Protein AF-A0A661M1I7-F1 (afdb_monomer)

Nearest PDB structures (foldseek):
  8efz-assembly2_B  TM=3.263E-01  e=4.481E+00  Clostridium carboxidivorans P7
  5oxf-assembly1_C  TM=2.525E-01  e=8.408E+00  Campylobacter jejuni

Radius of gyration: 16.01 Å; Cα contacts (8 Å, |Δi|>4): 137; chains: 1; bounding box: 43×36×32 Å

Solvent-accessible surface area (backbone atoms only — not comparable to full-atom values): 6896 Å² total; per-residue (Å²): 133,89,74,62,56,72,52,72,71,54,49,52,44,48,52,52,16,44,53,53,21,51,52,56,50,34,63,71,72,63,52,49,75,76,55,53,73,65,61,52,65,47,82,34,48,48,84,72,52,52,84,91,61,66,59,94,88,42,53,62,43,85,42,83,44,76,58,83,74,93,56,103,69,76,100,79,66,86,48,74,34,39,31,46,30,35,24,38,56,47,48,54,49,49,43,69,74,34,80,87,53,52,67,50,65,50,47,24,52,52,45,49,74,77,108

Secondary structure (DSSP, 8-state):
-PPPPP-HHHHHHHHHHHHHHHHHHHHHHT--HHHHTT--EEEE-GGG--GGG--SS-SEEEEEEEE---SSS-TT--EEEEEEEE-HHHHHHHHHH-TT--HHHHHHHHHHHH-

Structure (mmCIF, N/CA/C/O backbone):
data_AF-A0A661M1I7-F1
#
_entry.id   AF-A0A661M1I7-F1
#
loop_
_atom_site.group_PDB
_atom_site.id
_atom_site.type_symbol
_atom_site.label_atom_id
_atom_site.label_alt_id
_atom_site.label_comp_id
_atom_site.label_asym_id
_atom_site.label_entity_id
_atom_site.label_seq_id
_atom_site.pdbx_PDB_ins_code
_atom_site.Cartn_x
_atom_site.Cartn_y
_atom_site.Cartn_z
_atom_site.occupancy
_atom_site.B_iso_or_equiv
_atom_site.auth_seq_id
_atom_site.auth_comp_id
_atom_site.auth_asym_id
_atom_site.auth_atom_id
_atom_site.pdbx_PDB_model_num
ATOM 1 N N . MET A 1 1 ? -13.102 16.242 12.872 1.00 51.41 1 MET A N 1
ATOM 2 C CA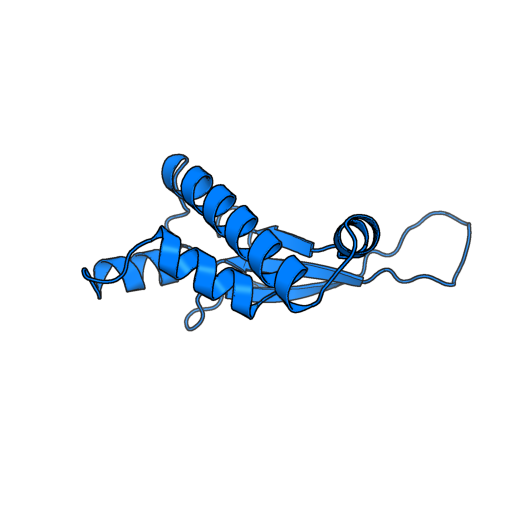 . MET A 1 1 ? -13.290 14.782 13.016 1.00 51.41 1 MET A CA 1
ATOM 3 C C . MET A 1 1 ? -11.909 14.159 13.078 1.00 51.41 1 MET A C 1
ATOM 5 O O . MET A 1 1 ? -11.113 14.462 12.201 1.00 51.41 1 MET A O 1
ATOM 9 N N . ALA A 1 2 ? -11.596 13.399 14.128 1.00 66.88 2 ALA A N 1
ATOM 10 C CA . ALA A 1 2 ? -10.334 12.667 14.211 1.00 66.88 2 ALA A CA 1
ATOM 11 C C . ALA A 1 2 ? -10.504 11.351 13.444 1.00 66.88 2 ALA A C 1
ATOM 13 O O . ALA A 1 2 ? -11.404 10.574 13.758 1.00 66.88 2 ALA A O 1
ATOM 14 N N . TYR A 1 3 ? -9.708 11.148 12.400 1.00 76.19 3 TYR A N 1
ATOM 15 C CA . TYR A 1 3 ? -9.660 9.878 11.687 1.00 76.19 3 TYR A CA 1
ATOM 16 C C . TYR A 1 3 ? -8.705 8.931 12.420 1.00 76.19 3 TYR A C 1
ATOM 18 O O . TYR A 1 3 ? -7.687 9.382 12.944 1.00 76.19 3 TYR A O 1
ATOM 26 N N . LEU A 1 4 ? -9.045 7.644 12.475 1.00 80.62 4 LEU A N 1
ATOM 27 C CA . LEU A 1 4 ? -8.194 6.618 13.077 1.00 80.62 4 LEU A CA 1
ATOM 28 C C . LEU A 1 4 ? -7.141 6.171 12.053 1.00 80.62 4 LEU A C 1
ATOM 30 O O . LEU A 1 4 ? -7.533 5.688 10.989 1.00 80.62 4 LEU A O 1
ATOM 34 N N . PRO A 1 5 ? -5.839 6.363 12.333 1.00 87.94 5 PRO A N 1
ATOM 35 C CA . PRO A 1 5 ? -4.777 5.814 11.501 1.00 87.94 5 PRO A CA 1
ATOM 36 C C . PRO A 1 5 ? -4.658 4.298 11.700 1.00 87.94 5 PRO A C 1
ATOM 38 O O . PRO A 1 5 ? -5.161 3.747 12.683 1.00 87.94 5 PRO A O 1
ATOM 41 N N . PHE A 1 6 ? -3.972 3.642 10.770 1.00 89.50 6 PHE A N 1
ATOM 42 C CA . PHE A 1 6 ? -3.546 2.254 10.906 1.00 89.50 6 PHE A CA 1
ATOM 43 C C . PHE A 1 6 ? -2.667 2.032 12.140 1.00 89.50 6 PHE A C 1
ATOM 45 O O . PHE A 1 6 ? -1.869 2.895 12.520 1.00 89.50 6 PHE A O 1
ATOM 52 N N . ASN A 1 7 ? -2.845 0.871 12.770 1.00 90.38 7 ASN A N 1
ATOM 53 C CA . ASN A 1 7 ? -1.977 0.392 13.845 1.00 90.38 7 ASN A CA 1
ATOM 54 C C . ASN A 1 7 ? -0.750 -0.349 13.271 1.00 90.38 7 ASN A C 1
ATOM 56 O O . ASN A 1 7 ? -0.630 -0.523 12.062 1.00 90.38 7 ASN A O 1
ATOM 60 N N . ASP A 1 8 ? 0.162 -0.804 14.127 1.00 90.44 8 ASP A N 1
ATOM 61 C CA . ASP A 1 8 ? 1.393 -1.458 13.666 1.00 90.44 8 ASP A CA 1
ATOM 62 C C . ASP A 1 8 ? 1.1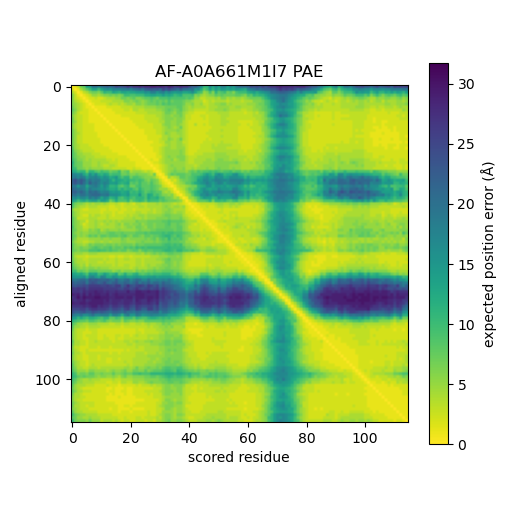38 -2.779 12.910 1.00 90.44 8 ASP A C 1
ATOM 64 O O . ASP A 1 8 ? 1.796 -3.038 11.902 1.00 90.44 8 ASP A O 1
ATOM 68 N N . ASP A 1 9 ? 0.149 -3.582 13.320 1.00 91.31 9 ASP A N 1
ATOM 69 C CA . ASP A 1 9 ? -0.236 -4.819 12.616 1.00 91.31 9 ASP A CA 1
ATOM 70 C C . ASP A 1 9 ? -0.829 -4.519 11.228 1.00 91.31 9 ASP A C 1
ATOM 72 O O . ASP A 1 9 ? -0.572 -5.224 10.242 1.00 91.31 9 ASP A O 1
ATOM 76 N N . ASP A 1 10 ? -1.586 -3.425 11.129 1.00 91.44 10 ASP A N 1
ATOM 77 C CA . ASP A 1 10 ? -2.146 -2.944 9.876 1.00 91.44 10 ASP A CA 1
ATOM 78 C C . ASP A 1 10 ? -1.029 -2.515 8.913 1.00 91.44 10 ASP A C 1
ATOM 80 O O . ASP A 1 10 ? -1.120 -2.772 7.711 1.00 91.44 10 ASP A O 1
ATOM 84 N N . ILE A 1 11 ? 0.030 -1.886 9.439 1.00 92.31 11 ILE A N 1
ATOM 85 C CA . ILE A 1 11 ? 1.218 -1.485 8.675 1.00 92.31 11 ILE A CA 1
ATOM 86 C C . ILE A 1 11 ? 2.016 -2.707 8.206 1.00 92.31 11 ILE A C 1
ATOM 88 O O . ILE A 1 11 ? 2.510 -2.710 7.079 1.00 92.31 11 ILE A O 1
ATOM 92 N N . LEU A 1 12 ? 2.130 -3.762 9.017 1.00 93.94 12 LEU A N 1
ATOM 93 C CA . LEU A 1 12 ? 2.775 -5.009 8.586 1.00 93.94 12 LEU A CA 1
ATOM 94 C C . LEU A 1 12 ? 2.040 -5.631 7.394 1.00 93.94 12 LEU A C 1
ATOM 96 O O . LEU A 1 12 ? 2.669 -5.951 6.386 1.00 93.94 12 LEU A O 1
ATOM 100 N N . THR A 1 13 ? 0.711 -5.716 7.476 1.00 93.81 13 THR A N 1
ATOM 101 C CA . THR A 1 13 ? -0.126 -6.235 6.382 1.00 93.81 13 THR A CA 1
ATOM 102 C C . THR A 1 13 ? -0.053 -5.342 5.140 1.00 93.81 13 THR A C 1
ATOM 104 O O . THR A 1 13 ? -0.068 -5.829 4.013 1.00 93.81 13 THR A O 1
ATOM 107 N N . LEU A 1 14 ? 0.048 -4.024 5.330 1.00 94.00 14 LEU A N 1
ATOM 108 C CA . LEU A 1 14 ? 0.241 -3.057 4.252 1.00 94.00 14 LEU A CA 1
ATOM 109 C C . LEU A 1 14 ? 1.556 -3.283 3.508 1.00 94.00 14 LEU A C 1
ATOM 111 O O . LEU A 1 14 ? 1.543 -3.290 2.281 1.00 94.00 14 LEU A O 1
ATOM 115 N N . ASN A 1 15 ? 2.663 -3.486 4.225 1.00 93.00 15 ASN A N 1
ATOM 116 C CA . ASN A 1 15 ? 3.956 -3.768 3.598 1.00 93.00 15 ASN A CA 1
ATOM 117 C C . ASN A 1 15 ? 3.911 -5.079 2.804 1.00 93.00 15 ASN A C 1
ATOM 119 O O . ASN A 1 15 ? 4.346 -5.109 1.659 1.00 93.00 15 ASN A O 1
ATOM 123 N N . GLU A 1 16 ? 3.310 -6.131 3.368 1.00 95.50 16 GLU A N 1
ATOM 124 C CA . GLU A 1 16 ? 3.117 -7.401 2.656 1.00 95.50 16 GLU A CA 1
ATOM 125 C C . GLU A 1 16 ? 2.267 -7.218 1.388 1.00 95.50 16 GLU A C 1
ATOM 127 O O . GLU A 1 16 ? 2.613 -7.716 0.317 1.00 95.50 16 GLU A O 1
ATOM 132 N N . ALA A 1 17 ? 1.167 -6.466 1.480 1.00 96.00 17 ALA A N 1
ATOM 133 C CA . ALA A 1 17 ? 0.320 -6.176 0.331 1.00 96.00 17 ALA A CA 1
ATOM 134 C C . ALA A 1 17 ? 1.058 -5.392 -0.761 1.00 96.00 17 ALA A C 1
ATOM 136 O O . ALA A 1 17 ? 0.851 -5.655 -1.948 1.00 96.00 17 ALA A O 1
ATOM 137 N N . LEU A 1 18 ? 1.897 -4.434 -0.361 1.00 93.31 18 LEU A N 1
ATOM 138 C CA . LEU A 1 18 ? 2.718 -3.660 -1.279 1.00 93.31 18 LEU A CA 1
ATOM 139 C C . LEU A 1 18 ? 3.715 -4.572 -1.996 1.00 93.31 18 LEU A C 1
ATOM 141 O O . LEU A 1 18 ? 3.727 -4.572 -3.221 1.00 93.31 18 LEU A O 1
ATOM 145 N N . ASP A 1 19 ? 4.456 -5.410 -1.269 1.00 92.69 19 ASP A N 1
ATOM 146 C CA . ASP A 1 19 ? 5.417 -6.354 -1.853 1.00 92.69 19 ASP A CA 1
ATOM 147 C C . ASP A 1 19 ? 4.751 -7.276 -2.892 1.00 92.69 19 ASP A C 1
ATOM 149 O O . ASP A 1 19 ? 5.255 -7.439 -4.005 1.00 92.69 19 ASP A O 1
ATOM 153 N N . ILE A 1 20 ? 3.575 -7.830 -2.569 1.00 94.25 20 ILE A N 1
ATOM 154 C CA . ILE A 1 20 ? 2.799 -8.674 -3.494 1.00 94.25 20 ILE A CA 1
ATOM 155 C C . ILE A 1 20 ? 2.366 -7.884 -4.736 1.00 94.25 20 ILE A C 1
ATOM 157 O O . ILE A 1 20 ? 2.426 -8.396 -5.858 1.00 94.25 20 ILE A O 1
ATOM 161 N N . ALA A 1 21 ? 1.891 -6.649 -4.555 1.00 93.31 21 ALA A N 1
ATOM 162 C CA . ALA A 1 21 ? 1.441 -5.810 -5.659 1.00 93.31 21 ALA A CA 1
ATOM 163 C C .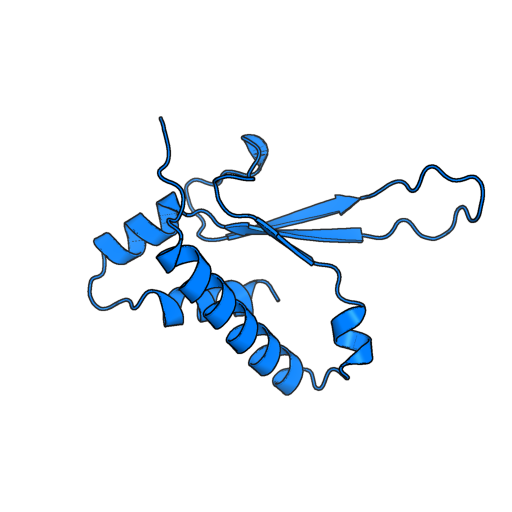 ALA A 1 21 ? 2.604 -5.389 -6.568 1.00 93.31 21 ALA A C 1
ATOM 165 O O . ALA A 1 21 ? 2.448 -5.393 -7.792 1.00 93.31 21 ALA A O 1
ATOM 166 N N . GLU A 1 22 ? 3.764 -5.070 -5.994 1.00 89.75 22 GLU A N 1
ATOM 167 C CA . GLU A 1 22 ? 4.985 -4.743 -6.728 1.00 89.75 22 GLU A CA 1
ATOM 168 C C . GLU A 1 22 ? 5.467 -5.921 -7.571 1.00 89.75 22 GLU A C 1
ATOM 170 O O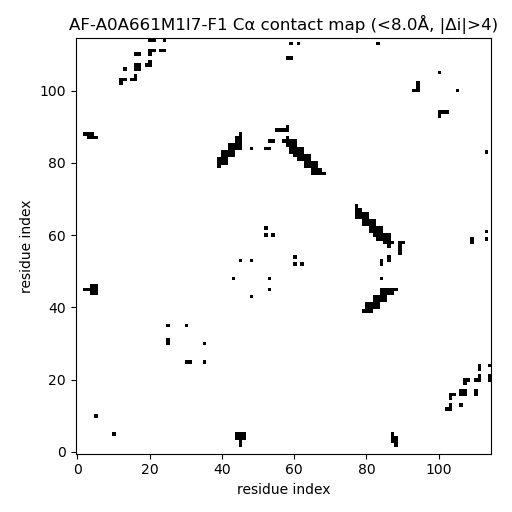 . GLU A 1 22 ? 5.707 -5.753 -8.768 1.00 89.75 22 GLU A O 1
ATOM 175 N N . ASP A 1 23 ? 5.546 -7.112 -6.974 1.00 89.88 23 ASP A N 1
ATOM 176 C CA . ASP A 1 23 ? 5.973 -8.331 -7.660 1.00 89.88 23 ASP A CA 1
ATOM 177 C C . ASP A 1 23 ? 5.026 -8.662 -8.822 1.00 89.88 23 ASP A C 1
ATOM 179 O O . ASP A 1 23 ? 5.449 -8.763 -9.975 1.00 89.88 23 ASP A O 1
ATOM 183 N N . ALA A 1 24 ? 3.714 -8.685 -8.562 1.00 90.88 24 ALA A N 1
ATOM 184 C CA . ALA A 1 24 ? 2.706 -8.968 -9.583 1.00 90.88 24 ALA A CA 1
ATOM 185 C C . ALA A 1 24 ? 2.700 -7.938 -10.731 1.00 90.88 24 ALA A C 1
ATOM 187 O O . ALA A 1 24 ? 2.471 -8.291 -11.894 1.00 90.88 24 ALA A O 1
ATOM 188 N N . THR A 1 25 ? 2.929 -6.659 -10.422 1.00 89.06 25 THR A N 1
ATOM 189 C CA . THR A 1 25 ? 2.956 -5.575 -11.416 1.00 89.06 25 THR A CA 1
ATOM 190 C C . THR A 1 25 ? 4.249 -5.604 -12.227 1.00 89.06 25 THR A C 1
ATOM 192 O O . THR A 1 25 ? 4.213 -5.509 -13.459 1.00 89.06 25 THR A O 1
ATOM 195 N N . GLY A 1 26 ? 5.387 -5.818 -11.565 1.00 86.19 26 GLY A N 1
ATOM 196 C CA . GLY A 1 26 ? 6.687 -6.005 -12.202 1.00 86.19 26 GLY A CA 1
ATOM 197 C C . GLY A 1 26 ? 6.690 -7.199 -13.156 1.00 86.19 26 GLY A C 1
ATOM 198 O O . GLY A 1 26 ? 7.118 -7.065 -14.308 1.00 86.19 26 GLY A O 1
ATOM 199 N N . ASP A 1 27 ? 6.124 -8.327 -12.725 1.00 87.00 27 ASP A N 1
ATOM 200 C CA . ASP A 1 27 ? 5.978 -9.535 -13.534 1.00 87.00 27 ASP A CA 1
ATOM 201 C C . ASP A 1 27 ? 5.066 -9.335 -14.743 1.00 87.00 27 ASP A C 1
ATOM 203 O O . ASP A 1 27 ? 5.349 -9.873 -15.822 1.00 87.00 27 ASP A O 1
ATOM 207 N N . PHE A 1 28 ? 3.983 -8.567 -14.603 1.00 87.94 28 PHE A N 1
ATOM 208 C CA . PHE A 1 28 ? 3.062 -8.285 -15.703 1.00 87.94 28 PHE A CA 1
ATOM 209 C C . PHE A 1 28 ? 3.713 -7.403 -16.776 1.00 87.94 28 PHE A C 1
ATOM 211 O O . PHE A 1 28 ? 3.699 -7.757 -17.956 1.00 87.94 28 PHE A O 1
ATOM 218 N N . TYR A 1 29 ? 4.337 -6.292 -16.373 1.00 86.06 29 TYR A N 1
ATOM 219 C CA . TYR A 1 29 ? 4.981 -5.350 -17.297 1.00 86.06 29 TYR A CA 1
ATOM 220 C C . TYR A 1 29 ? 6.402 -5.756 -17.715 1.00 86.06 29 TYR A C 1
ATOM 222 O O . TYR A 1 29 ? 7.017 -5.076 -18.538 1.00 86.06 29 TYR A O 1
ATOM 230 N N . LYS A 1 30 ? 6.923 -6.873 -17.188 1.00 85.81 30 LYS A N 1
ATOM 231 C CA . LYS A 1 30 ? 8.284 -7.377 -17.441 1.00 85.81 30 LYS A CA 1
ATOM 232 C C . LYS A 1 30 ? 9.355 -6.331 -17.139 1.00 85.81 30 LYS A C 1
ATOM 234 O O . LYS A 1 30 ? 10.347 -6.207 -17.862 1.00 85.81 30 LYS A O 1
ATOM 239 N N . PHE A 1 31 ? 9.160 -5.574 -16.060 1.00 77.88 31 PHE A N 1
ATOM 240 C CA . PHE A 1 31 ? 10.158 -4.610 -15.628 1.00 77.88 31 PHE A CA 1
ATOM 241 C C . PHE A 1 31 ? 11.381 -5.321 -15.061 1.00 77.88 31 PHE A C 1
ATOM 243 O O . PHE A 1 31 ? 11.296 -6.199 -14.209 1.00 77.88 31 PHE A O 1
ATOM 250 N N . SER A 1 32 ? 12.559 -4.896 -15.509 1.00 68.19 32 SER A N 1
ATOM 251 C CA . SER A 1 32 ? 13.799 -5.286 -14.840 1.00 68.19 32 SER A CA 1
ATOM 252 C C . SER A 1 32 ? 13.887 -4.628 -13.456 1.00 68.19 32 SER A C 1
ATOM 254 O O . SER A 1 32 ? 13.454 -3.488 -13.279 1.00 68.19 32 SER A O 1
ATOM 256 N N . LEU A 1 33 ? 14.553 -5.276 -12.494 1.00 63.28 33 LEU A N 1
ATOM 257 C CA . LEU A 1 33 ? 14.815 -4.717 -11.153 1.00 63.28 33 LEU A CA 1
ATOM 258 C C . LEU A 1 33 ? 15.415 -3.292 -11.194 1.00 63.28 33 LEU A C 1
ATOM 260 O O . LEU A 1 33 ? 15.169 -2.464 -10.316 1.00 63.28 33 LEU A O 1
ATOM 264 N N . GLY A 1 34 ? 16.201 -2.978 -12.232 1.00 62.38 34 GLY A N 1
ATOM 265 C CA . GLY A 1 34 ? 16.774 -1.646 -12.450 1.00 62.38 34 GLY A CA 1
ATOM 266 C C . GLY A 1 34 ? 15.783 -0.595 -12.967 1.00 62.38 34 GLY A C 1
ATOM 267 O O . GLY A 1 34 ? 16.011 0.597 -12.756 1.00 62.38 34 GLY A O 1
ATOM 268 N N . GLN A 1 35 ? 14.702 -1.008 -13.633 1.00 63.78 35 GLN A N 1
ATOM 269 C CA . GLN A 1 35 ? 13.592 -0.138 -14.029 1.00 63.78 35 GLN A CA 1
ATOM 270 C C . GLN A 1 35 ? 12.634 0.092 -12.864 1.00 63.78 35 GLN A C 1
ATOM 272 O O . GLN A 1 35 ? 12.275 1.242 -12.634 1.00 63.78 35 GLN A O 1
ATOM 277 N N . TRP A 1 36 ? 12.343 -0.937 -12.061 1.00 64.56 36 TRP A N 1
ATOM 278 C CA . TRP A 1 36 ? 11.541 -0.786 -10.841 1.00 64.56 36 TRP A CA 1
ATOM 279 C C . TRP A 1 36 ? 12.183 0.211 -9.865 1.00 64.56 36 TRP A C 1
ATOM 281 O O . TRP A 1 36 ? 11.559 1.191 -9.477 1.00 64.56 36 TRP A O 1
ATOM 291 N N . LYS A 1 37 ? 13.505 0.114 -9.637 1.00 60.06 37 LYS A N 1
ATOM 292 C CA . LYS A 1 37 ? 14.287 1.108 -8.861 1.00 60.06 37 LYS A CA 1
ATOM 293 C C . LYS A 1 37 ? 14.250 2.547 -9.406 1.00 60.06 37 LYS A C 1
ATOM 295 O O . LYS A 1 37 ? 14.715 3.471 -8.732 1.00 60.06 37 LYS A O 1
ATOM 300 N N . ARG A 1 38 ? 13.785 2.765 -10.642 1.00 58.25 38 ARG A N 1
ATOM 301 C CA . ARG A 1 38 ? 13.593 4.106 -11.221 1.00 58.25 38 ARG A CA 1
ATOM 302 C C . ARG A 1 38 ? 12.180 4.645 -11.010 1.00 58.25 38 ARG A C 1
ATOM 304 O O . ARG A 1 38 ? 12.026 5.861 -11.134 1.00 58.25 38 ARG A O 1
ATOM 311 N N . HIS A 1 39 ? 11.205 3.804 -10.668 1.00 64.75 39 HIS A N 1
ATOM 312 C CA . HIS A 1 39 ? 9.891 4.248 -10.220 1.00 64.75 39 HIS A CA 1
ATOM 313 C C . HIS A 1 39 ? 10.027 4.778 -8.795 1.00 64.75 39 HIS A C 1
ATOM 315 O O . HIS A 1 39 ? 10.472 4.095 -7.881 1.00 64.75 39 HIS A O 1
ATOM 321 N N . ARG A 1 40 ? 9.766 6.075 -8.645 1.00 73.94 40 ARG A N 1
ATOM 322 C CA . ARG A 1 40 ? 9.940 6.807 -7.391 1.00 73.94 40 ARG A CA 1
ATOM 323 C C . ARG A 1 40 ? 8.575 7.203 -6.883 1.00 73.94 40 ARG A C 1
ATOM 325 O O . ARG A 1 40 ? 8.167 8.358 -7.039 1.00 73.94 40 ARG A O 1
ATOM 332 N N . TYR A 1 41 ? 7.876 6.219 -6.345 1.00 85.81 41 TYR A N 1
ATOM 333 C CA . TYR A 1 41 ? 6.724 6.483 -5.513 1.00 85.81 41 TYR A CA 1
ATOM 334 C C . TYR A 1 41 ? 7.060 6.230 -4.048 1.00 85.81 41 TYR A C 1
ATOM 336 O O . TYR A 1 41 ? 8.083 5.629 -3.723 1.00 85.81 41 TYR A O 1
ATOM 344 N N . ASP A 1 42 ? 6.212 6.760 -3.186 1.00 88.31 42 ASP A N 1
ATOM 345 C CA . ASP A 1 42 ? 6.247 6.534 -1.752 1.00 88.31 42 ASP A CA 1
ATOM 346 C C . ASP A 1 42 ? 4.804 6.366 -1.265 1.00 88.31 42 ASP A C 1
ATOM 348 O O . ASP A 1 42 ? 3.880 6.963 -1.832 1.00 88.31 42 ASP A O 1
ATOM 352 N N . VAL A 1 43 ? 4.593 5.544 -0.244 1.00 89.88 43 VAL A N 1
ATOM 353 C CA . VAL A 1 43 ? 3.256 5.268 0.292 1.00 89.88 43 VAL A CA 1
ATOM 354 C C . VAL A 1 43 ? 3.065 6.087 1.558 1.00 89.88 43 VAL A C 1
ATOM 356 O O . VAL A 1 43 ? 3.889 6.064 2.468 1.00 89.88 43 VAL A O 1
ATOM 359 N N . LYS A 1 44 ? 1.959 6.827 1.629 1.00 91.25 44 LYS A N 1
ATOM 360 C CA . LYS A 1 44 ? 1.575 7.586 2.818 1.00 91.25 44 LYS A CA 1
ATOM 361 C C . LYS A 1 44 ? 0.277 7.045 3.373 1.00 91.25 44 LYS A C 1
ATOM 363 O O . LYS A 1 44 ? -0.716 6.970 2.658 1.00 91.25 44 LYS A O 1
ATOM 368 N N . THR A 1 45 ? 0.276 6.760 4.664 1.00 91.31 45 THR A N 1
ATOM 369 C CA . THR A 1 45 ? -0.942 6.491 5.426 1.00 91.31 45 THR A CA 1
ATOM 370 C C . THR A 1 45 ? -1.485 7.779 6.020 1.00 91.31 45 THR A C 1
ATOM 372 O O . THR A 1 45 ? -0.815 8.820 6.026 1.00 91.31 45 THR A O 1
ATOM 375 N N . LEU A 1 46 ? -2.700 7.709 6.554 1.00 89.00 46 LEU A N 1
ATOM 376 C CA . LEU A 1 46 ? -3.411 8.837 7.147 1.00 89.00 46 LEU A CA 1
ATOM 377 C C . LEU A 1 46 ? -2.586 9.623 8.183 1.00 89.00 46 LEU A C 1
ATOM 379 O O . LEU A 1 46 ? -2.753 10.836 8.290 1.00 89.00 46 LEU A O 1
ATOM 383 N N . SER A 1 47 ? -1.673 8.965 8.908 1.00 87.88 47 SER A N 1
ATOM 384 C CA . SER A 1 47 ? -0.770 9.608 9.879 1.00 87.88 47 SER A CA 1
ATOM 385 C C . SER A 1 47 ? 0.176 10.639 9.247 1.00 87.88 47 SER A C 1
ATOM 387 O O . SER A 1 47 ? 0.609 11.577 9.915 1.00 87.88 47 SER A O 1
ATOM 389 N N . SER A 1 48 ? 0.479 10.475 7.957 1.00 86.69 48 SER A N 1
ATOM 390 C CA . SER A 1 48 ? 1.430 11.282 7.187 1.00 86.69 48 SER A CA 1
ATOM 391 C C . SER A 1 48 ? 0.761 12.127 6.095 1.00 86.69 48 SER A C 1
ATOM 393 O O . SER A 1 48 ? 1.451 12.843 5.361 1.00 86.69 48 SER A O 1
ATOM 395 N N . LEU A 1 49 ? -0.571 12.059 5.972 1.00 87.50 49 LEU A N 1
ATOM 396 C CA . LEU A 1 49 ? -1.336 12.842 5.002 1.00 87.50 49 LEU A CA 1
ATOM 397 C C . LEU A 1 49 ? -1.536 14.287 5.448 1.00 87.50 49 LEU A C 1
ATOM 399 O O . LEU A 1 49 ? -1.846 14.589 6.601 1.00 87.50 49 LEU A O 1
ATOM 403 N N . LYS A 1 50 ? -1.445 15.202 4.483 1.00 85.38 50 LYS A N 1
ATOM 404 C CA . LYS A 1 50 ? -1.899 16.583 4.657 1.00 85.38 50 LYS A CA 1
ATOM 405 C C . LYS A 1 50 ? -3.410 16.665 4.474 1.00 85.38 50 LYS A C 1
ATOM 407 O O . LYS A 1 50 ? -4.001 15.884 3.738 1.00 85.38 50 LYS A O 1
ATOM 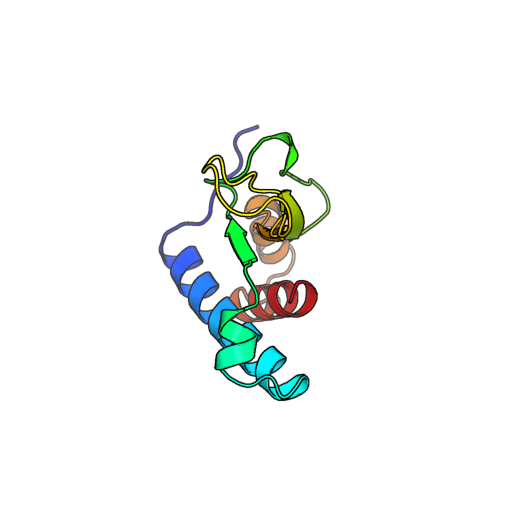412 N N . THR A 1 51 ? -4.043 17.688 5.045 1.00 82.38 51 THR A N 1
ATOM 413 C CA . THR A 1 51 ? -5.499 17.903 4.940 1.00 82.38 51 THR A CA 1
ATOM 414 C C . THR A 1 51 ? -6.016 17.942 3.496 1.00 82.38 51 THR A C 1
ATOM 416 O O . THR A 1 51 ? -7.141 17.530 3.243 1.00 82.38 51 THR A O 1
ATOM 419 N N . ASN A 1 52 ? -5.206 18.416 2.543 1.00 83.31 52 ASN A N 1
ATOM 420 C CA . ASN A 1 52 ? -5.562 18.457 1.121 1.00 83.31 52 ASN A CA 1
ATOM 421 C C . ASN A 1 52 ? -5.375 17.116 0.384 1.00 83.31 52 ASN A C 1
ATOM 423 O O . ASN A 1 52 ? -5.793 17.007 -0.762 1.00 83.31 52 ASN A O 1
ATOM 427 N N . GLU A 1 53 ? -4.741 16.127 1.015 1.00 84.75 53 GLU A N 1
ATOM 428 C CA . GLU A 1 53 ? -4.541 14.768 0.494 1.00 84.75 53 GLU A CA 1
ATOM 429 C C . GLU A 1 53 ? -5.589 13.784 1.053 1.00 84.75 53 GLU A C 1
ATOM 431 O O . GLU A 1 53 ? -5.615 12.621 0.654 1.00 84.75 53 GLU A O 1
ATOM 436 N N . ILE A 1 54 ? -6.459 14.232 1.971 1.00 87.38 54 ILE A N 1
ATOM 437 C CA . ILE A 1 54 ? -7.513 13.405 2.570 1.00 87.38 54 ILE A CA 1
ATOM 438 C C . ILE A 1 54 ? -8.758 13.426 1.677 1.00 87.38 54 ILE A C 1
ATOM 440 O O . ILE A 1 54 ? -9.432 14.451 1.550 1.00 87.38 54 ILE A O 1
ATOM 444 N N . ALA A 1 55 ? -9.104 12.272 1.112 1.00 87.38 55 ALA A N 1
ATOM 445 C CA . ALA A 1 55 ? -10.288 12.074 0.284 1.00 87.38 55 ALA A CA 1
ATOM 446 C C . ALA A 1 55 ? -11.387 11.325 1.057 1.00 87.38 55 ALA A C 1
ATOM 448 O O . ALA A 1 55 ? -11.127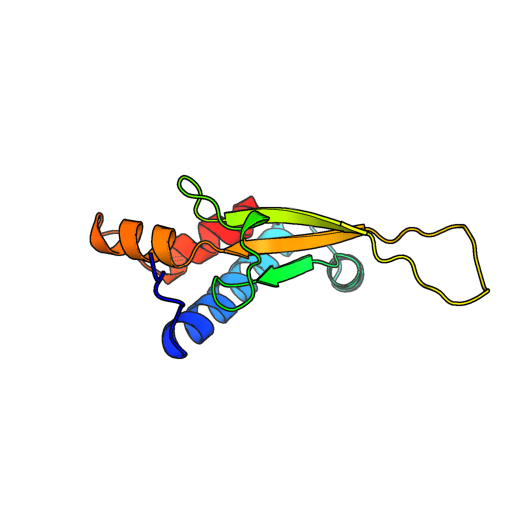 10.373 1.785 1.00 87.38 55 ALA A O 1
ATOM 449 N N . GLN A 1 56 ? -12.647 11.741 0.884 1.00 85.44 56 GLN A N 1
ATOM 450 C CA . GLN A 1 56 ? -13.792 11.139 1.593 1.00 85.44 56 GLN A CA 1
ATOM 451 C C . GLN A 1 56 ? -14.430 9.946 0.872 1.00 85.44 56 GLN A C 1
ATOM 453 O O . GLN A 1 56 ? -15.263 9.267 1.469 1.00 85.44 56 GLN A O 1
ATOM 458 N N . GLN A 1 57 ? -14.100 9.728 -0.402 1.00 86.69 57 GLN A N 1
ATOM 459 C CA . GLN A 1 57 ? -14.806 8.789 -1.285 1.00 86.69 57 GLN A CA 1
ATOM 460 C C . GLN A 1 57 ? -13.875 7.785 -1.984 1.00 86.69 57 GLN A C 1
ATOM 462 O O . GLN A 1 57 ? -14.348 7.003 -2.799 1.00 86.69 57 GLN A O 1
ATOM 467 N N . ALA A 1 58 ? -12.577 7.804 -1.678 1.00 90.56 58 ALA A N 1
ATOM 468 C CA . ALA A 1 58 ? -11.576 6.933 -2.291 1.00 90.56 58 ALA A CA 1
ATOM 469 C C . ALA A 1 58 ? -10.790 6.175 -1.214 1.00 90.56 58 ALA A C 1
ATOM 471 O O . ALA A 1 58 ? -10.685 6.657 -0.085 1.00 90.56 58 ALA A O 1
ATOM 472 N N . PHE A 1 59 ? -10.249 5.006 -1.559 1.00 92.06 59 PHE A N 1
ATOM 473 C CA . PHE A 1 59 ? -9.369 4.233 -0.676 1.00 92.06 59 PHE A CA 1
ATOM 474 C C . PHE A 1 59 ? -7.909 4.669 -0.794 1.00 92.06 59 PHE A C 1
ATOM 476 O O . PHE A 1 59 ? -7.213 4.733 0.218 1.00 92.06 59 PHE A O 1
ATOM 483 N N . ALA A 1 60 ? -7.479 5.056 -1.992 1.00 93.25 60 ALA A N 1
ATOM 484 C CA . ALA A 1 60 ? -6.185 5.658 -2.262 1.00 93.25 60 ALA A CA 1
ATOM 485 C C . ALA A 1 60 ? -6.345 6.915 -3.129 1.00 93.25 60 ALA A C 1
ATOM 487 O O . ALA A 1 60 ? -7.363 7.122 -3.792 1.00 93.25 60 ALA A O 1
ATOM 488 N N . LEU A 1 61 ? -5.345 7.791 -3.085 1.00 92.19 61 LEU A N 1
ATOM 489 C CA . LEU A 1 61 ? -5.231 8.946 -3.967 1.00 92.19 61 LEU A CA 1
ATOM 490 C C . LEU A 1 61 ? -3.788 9.054 -4.458 1.00 92.19 61 LEU A C 1
ATOM 492 O O . LEU A 1 61 ? -2.875 9.208 -3.648 1.00 92.19 61 LEU A O 1
ATOM 496 N N . LEU A 1 62 ? -3.582 9.056 -5.772 1.00 90.44 62 LEU A N 1
ATOM 497 C CA . LEU A 1 62 ? -2.269 9.312 -6.349 1.00 90.44 62 LEU A CA 1
ATOM 498 C C . LEU A 1 62 ? -1.986 10.818 -6.409 1.00 90.44 62 LEU A C 1
ATOM 500 O O . LEU A 1 62 ? -2.649 11.567 -7.129 1.00 90.44 62 LEU A O 1
ATOM 504 N N . ASN A 1 63 ? -0.971 11.273 -5.676 1.00 88.19 63 ASN A N 1
ATOM 505 C CA . ASN A 1 63 ? -0.535 12.667 -5.684 1.00 88.19 63 ASN A CA 1
ATOM 506 C C . ASN A 1 63 ? 0.842 12.817 -6.344 1.00 88.19 63 ASN A C 1
ATOM 508 O O . ASN A 1 63 ? 1.791 12.114 -6.005 1.00 88.19 63 ASN A O 1
ATOM 512 N N . LYS A 1 64 ? 0.979 13.777 -7.261 1.00 85.69 64 LYS A N 1
ATOM 513 C CA . LYS A 1 64 ? 2.239 14.075 -7.947 1.00 85.69 64 LYS A CA 1
ATOM 514 C C . LYS A 1 64 ? 2.962 15.232 -7.256 1.00 85.69 64 LYS A C 1
ATOM 516 O O . LYS A 1 64 ? 2.500 16.370 -7.270 1.00 85.69 64 LYS A O 1
ATOM 521 N N . GLY A 1 65 ? 4.137 14.957 -6.701 1.00 74.94 65 GLY A N 1
ATOM 522 C CA . GLY A 1 65 ? 5.045 15.952 -6.143 1.00 74.94 65 GLY A CA 1
ATOM 523 C C . GLY A 1 65 ? 6.190 16.304 -7.094 1.00 74.94 65 GLY A C 1
ATOM 524 O O . GLY A 1 65 ? 6.794 15.437 -7.723 1.00 74.94 65 GLY A O 1
ATOM 525 N N . THR A 1 66 ? 6.559 17.583 -7.149 1.00 65.44 66 THR A N 1
ATOM 526 C CA . THR A 1 66 ? 7.776 18.048 -7.832 1.00 65.44 66 THR A CA 1
ATOM 527 C C . THR A 1 66 ? 8.812 18.474 -6.798 1.00 65.44 66 THR A C 1
ATOM 529 O O . THR A 1 66 ? 8.593 19.441 -6.066 1.00 65.44 66 THR A O 1
ATOM 532 N N . ARG A 1 67 ? 9.964 17.794 -6.730 1.00 56.97 67 ARG A N 1
ATOM 533 C CA . ARG A 1 67 ? 11.086 18.253 -5.895 1.00 56.97 67 ARG A CA 1
ATOM 534 C C . ARG A 1 67 ? 12.003 19.143 -6.731 1.00 56.97 67 ARG A C 1
ATOM 536 O O . ARG A 1 67 ? 12.714 18.650 -7.605 1.00 56.97 67 ARG A O 1
ATOM 543 N N . VAL A 1 68 ? 12.012 20.446 -6.449 1.00 50.47 68 VAL A N 1
ATOM 544 C CA . VAL A 1 68 ? 13.029 21.358 -6.991 1.00 50.47 68 VAL A CA 1
ATOM 545 C C . VAL A 1 68 ? 14.323 21.068 -6.239 1.00 50.47 68 VAL A C 1
ATOM 547 O O . VAL A 1 68 ? 14.435 21.343 -5.046 1.00 50.47 68 VAL A O 1
ATOM 550 N N . VAL A 1 69 ? 15.290 20.435 -6.899 1.00 49.44 69 VAL A N 1
ATOM 551 C CA . VAL A 1 69 ? 16.614 20.231 -6.306 1.00 49.44 69 VAL A CA 1
ATOM 552 C C . VAL A 1 69 ? 17.325 21.582 -6.330 1.00 49.44 69 VAL A C 1
ATOM 554 O O . VAL A 1 69 ? 17.822 22.009 -7.367 1.00 49.44 69 VAL A O 1
ATOM 557 N N . SER A 1 70 ? 17.339 22.281 -5.195 1.00 43.69 70 SER A N 1
ATOM 558 C CA . SER A 1 70 ? 18.145 23.485 -4.991 1.00 43.69 70 SER A CA 1
ATOM 559 C C . SER A 1 70 ? 19.613 23.090 -4.805 1.00 43.69 70 SER A C 1
ATOM 561 O O . SER A 1 70 ? 20.136 23.060 -3.695 1.00 43.69 70 SER A O 1
ATOM 563 N N . SER A 1 71 ? 20.271 22.718 -5.896 1.00 42.22 71 SER A N 1
ATOM 564 C CA . SER A 1 71 ? 21.727 22.682 -5.986 1.00 42.22 71 SER A CA 1
ATOM 565 C C . SER A 1 71 ? 22.106 23.039 -7.415 1.00 42.22 71 SER A C 1
ATOM 567 O O . SER A 1 71 ? 21.444 22.632 -8.367 1.00 42.22 71 SER A O 1
ATOM 569 N N . PHE A 1 72 ? 23.120 23.881 -7.535 1.00 46.31 72 PHE A N 1
ATOM 570 C CA . PHE A 1 72 ? 23.490 24.685 -8.692 1.00 46.31 72 PHE A CA 1
ATOM 571 C C . PHE A 1 72 ? 24.111 23.871 -9.845 1.00 46.31 72 PHE A C 1
ATOM 573 O O . PHE A 1 72 ? 25.039 24.334 -10.492 1.00 46.31 72 PHE A O 1
ATOM 580 N N . GLU A 1 73 ? 23.604 22.673 -10.145 1.00 41.69 73 GLU A N 1
ATOM 581 C CA . GLU A 1 73 ? 24.054 21.868 -11.281 1.00 41.69 73 GLU A CA 1
ATOM 582 C C . GLU A 1 73 ? 22.871 21.155 -11.962 1.00 41.69 73 GLU A C 1
ATOM 584 O O . GLU A 1 73 ? 22.171 20.338 -11.372 1.00 41.69 73 GLU A O 1
ATOM 589 N N . SER A 1 74 ? 22.685 21.456 -13.251 1.00 40.97 74 SER A N 1
ATOM 590 C CA . SER A 1 74 ? 21.695 20.894 -14.190 1.00 40.97 74 SER A CA 1
ATOM 591 C C . SER A 1 74 ? 20.230 21.338 -14.045 1.00 40.97 74 SER A C 1
ATOM 593 O O . SER A 1 74 ? 19.394 20.691 -13.419 1.00 40.97 74 SER A O 1
ATOM 595 N N . LYS A 1 75 ? 19.878 22.370 -14.823 1.00 42.41 75 LYS A N 1
ATOM 596 C CA . LYS A 1 75 ? 18.516 22.863 -15.114 1.00 42.41 75 LYS A CA 1
ATOM 597 C C . LYS A 1 75 ? 17.593 21.878 -15.876 1.00 42.41 75 LYS A C 1
ATOM 599 O O . LYS A 1 75 ? 16.611 22.324 -16.457 1.00 42.41 75 LYS A O 1
ATOM 604 N N . THR A 1 76 ? 17.854 20.566 -15.913 1.00 43.31 76 THR A N 1
ATOM 605 C CA . THR A 1 76 ? 17.205 19.679 -16.913 1.00 43.31 76 THR A CA 1
ATOM 606 C C . THR A 1 76 ? 16.473 18.452 -16.385 1.00 43.31 76 THR A C 1
ATOM 608 O O . THR A 1 76 ? 16.021 17.643 -17.189 1.00 43.31 76 THR A O 1
ATOM 611 N N . LYS A 1 77 ? 16.312 18.262 -15.071 1.00 45.88 77 LYS A N 1
ATOM 612 C CA . LYS A 1 77 ? 15.484 17.152 -14.564 1.00 45.88 77 LYS A CA 1
ATOM 613 C C . LYS A 1 77 ? 14.665 17.589 -13.355 1.00 45.88 77 LYS A C 1
ATOM 615 O O . LYS A 1 77 ? 15.033 17.280 -12.225 1.00 45.88 77 LYS A O 1
ATOM 620 N N . SER A 1 78 ? 13.541 18.269 -13.590 1.00 50.81 78 SER A N 1
ATOM 621 C CA . SER A 1 78 ? 12.414 18.194 -12.655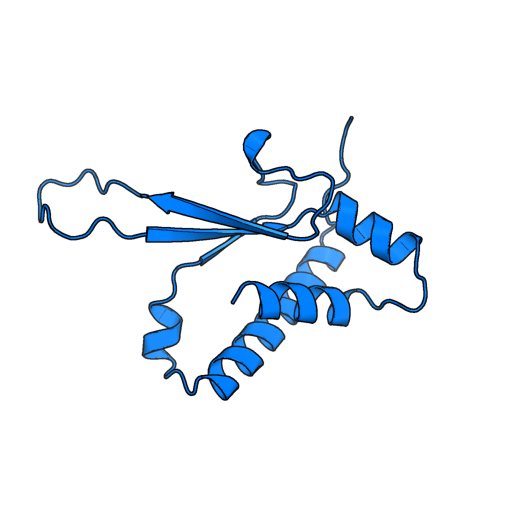 1.00 50.81 78 SER A CA 1
ATOM 622 C C . SER A 1 78 ? 12.050 16.716 -12.543 1.00 50.81 78 SER A C 1
ATOM 624 O O . SER A 1 78 ? 11.596 16.106 -13.508 1.00 50.81 78 SER A O 1
ATOM 626 N N . ARG A 1 79 ? 12.400 16.093 -11.420 1.00 61.81 79 ARG A N 1
ATOM 627 C CA . ARG A 1 79 ? 12.091 14.684 -11.195 1.00 61.81 79 ARG A CA 1
ATOM 628 C C . ARG A 1 79 ? 10.742 14.634 -10.506 1.00 61.81 79 ARG A C 1
ATOM 630 O O . ARG A 1 79 ? 10.605 15.151 -9.397 1.00 61.81 79 ARG A O 1
ATOM 637 N N . ASP A 1 80 ? 9.784 14.050 -11.200 1.00 71.06 80 ASP A N 1
ATOM 638 C CA . ASP A 1 80 ? 8.459 13.792 -10.667 1.00 71.06 80 ASP A CA 1
ATOM 639 C C . ASP A 1 80 ? 8.544 12.645 -9.653 1.00 71.06 80 ASP A C 1
ATOM 641 O O . ASP A 1 80 ? 9.201 11.632 -9.907 1.00 71.06 80 ASP A O 1
ATOM 645 N N . PHE A 1 81 ? 7.933 12.843 -8.488 1.00 79.81 81 PHE A N 1
ATOM 646 C CA . PHE A 1 81 ? 7.746 11.827 -7.456 1.00 79.81 81 PHE A CA 1
ATOM 647 C C . PHE A 1 81 ? 6.249 11.631 -7.258 1.00 79.81 81 PHE A C 1
ATOM 649 O O . PHE A 1 81 ? 5.498 12.608 -7.253 1.00 79.81 81 PHE A O 1
ATOM 656 N N . TYR A 1 82 ? 5.821 10.389 -7.090 1.00 87.56 82 TYR A N 1
ATOM 657 C CA . TYR A 1 82 ? 4.418 10.063 -6.864 1.00 87.56 82 TYR A CA 1
ATOM 658 C C . TYR A 1 82 ? 4.214 9.626 -5.413 1.00 87.56 82 TYR A C 1
ATOM 660 O O . TYR A 1 82 ? 5.101 9.041 -4.804 1.00 87.56 82 TYR A O 1
ATOM 668 N N . PHE A 1 83 ? 3.070 9.952 -4.833 1.00 90.31 83 PHE A N 1
ATOM 669 C CA . PHE A 1 83 ? 2.687 9.513 -3.500 1.00 90.31 83 PHE A CA 1
ATOM 670 C C . PHE A 1 83 ? 1.368 8.768 -3.599 1.00 90.31 83 PHE A C 1
ATOM 672 O O . PHE A 1 83 ? 0.389 9.345 -4.073 1.00 90.31 83 PHE A O 1
ATOM 679 N N . ILE A 1 84 ? 1.345 7.519 -3.148 1.00 92.94 84 ILE A N 1
ATOM 680 C CA . ILE A 1 84 ? 0.110 6.755 -2.981 1.00 92.94 84 ILE A CA 1
ATOM 681 C C . ILE A 1 84 ? -0.421 7.097 -1.588 1.00 92.94 84 ILE A C 1
ATOM 683 O O . ILE A 1 84 ? 0.135 6.674 -0.576 1.00 92.94 84 ILE A O 1
ATOM 687 N N . CYS A 1 85 ? -1.450 7.939 -1.531 1.00 93.25 85 CYS A N 1
ATOM 688 C CA . CYS A 1 85 ? -2.031 8.447 -0.292 1.00 93.25 85 CYS A CA 1
ATOM 689 C C . CYS A 1 85 ? -3.221 7.584 0.139 1.00 93.25 85 CYS A C 1
ATOM 691 O O . CYS A 1 85 ? -4.345 7.790 -0.331 1.00 93.25 85 CYS A O 1
ATOM 693 N N . LEU A 1 86 ? -2.986 6.642 1.049 1.00 93.75 86 LEU A N 1
ATOM 694 C CA . LEU A 1 86 ? -4.012 5.749 1.575 1.00 93.75 86 LEU A CA 1
ATOM 695 C C . LEU A 1 86 ? -4.942 6.459 2.555 1.00 93.75 86 LEU A C 1
ATOM 697 O O . LEU A 1 86 ? -4.531 7.222 3.428 1.00 93.75 86 LEU A O 1
ATOM 701 N N . GLN A 1 87 ? -6.228 6.168 2.412 1.00 93.94 87 GLN A N 1
ATOM 702 C CA . GLN A 1 87 ? -7.292 6.688 3.248 1.00 93.94 87 GLN A CA 1
ATOM 703 C C . GLN A 1 87 ? -7.674 5.620 4.278 1.00 93.94 87 GLN A C 1
ATOM 705 O O . GLN A 1 87 ? -8.703 4.958 4.134 1.00 93.94 87 GLN A O 1
ATOM 710 N N . ASP A 1 88 ? -6.864 5.469 5.334 1.00 92.19 88 ASP A N 1
ATOM 711 C CA . ASP A 1 88 ? -7.017 4.433 6.375 1.00 92.19 88 ASP A CA 1
ATOM 712 C C . ASP A 1 88 ? -8.467 4.340 6.878 1.00 92.19 88 ASP A C 1
ATOM 714 O O . ASP A 1 88 ? -9.079 3.274 6.939 1.00 92.19 88 ASP A O 1
ATOM 718 N N . HIS A 1 89 ? -9.072 5.502 7.130 1.00 90.69 89 HIS A N 1
ATOM 719 C CA . HIS A 1 89 ? -10.450 5.628 7.590 1.00 90.69 89 HIS A CA 1
ATOM 720 C C . HIS A 1 89 ? -11.505 5.101 6.603 1.00 90.69 89 HIS A C 1
ATOM 722 O O . HIS A 1 89 ? -12.583 4.699 7.035 1.00 90.69 89 HIS A O 1
ATOM 728 N N . GLN A 1 90 ? -11.254 5.128 5.292 1.00 92.50 90 GLN A N 1
ATOM 729 C CA . GLN A 1 90 ? -12.163 4.563 4.287 1.00 92.50 90 GLN A CA 1
ATOM 730 C C . GLN A 1 90 ? -11.962 3.060 4.146 1.00 92.50 90 GLN A C 1
ATOM 732 O O . GLN A 1 90 ? -12.942 2.322 4.057 1.00 92.50 90 GLN A O 1
ATOM 737 N N . ILE A 1 91 ? -10.712 2.605 4.206 1.00 92.31 91 ILE A N 1
ATOM 738 C CA . ILE A 1 91 ? -10.370 1.183 4.163 1.00 92.31 91 ILE A CA 1
ATOM 739 C C . ILE A 1 91 ? -10.979 0.463 5.375 1.00 92.31 91 ILE A C 1
ATOM 741 O O . ILE A 1 91 ? -11.730 -0.496 5.210 1.00 92.31 91 ILE A O 1
ATOM 745 N N . GLN A 1 92 ? -10.799 0.995 6.589 1.00 90.88 92 GLN A N 1
ATOM 746 C CA . GLN A 1 92 ? -11.419 0.446 7.803 1.00 90.88 92 GLN A CA 1
ATOM 747 C C . GLN A 1 92 ? -12.955 0.433 7.730 1.00 90.88 92 GLN A C 1
ATOM 749 O O . GLN A 1 92 ? -13.596 -0.539 8.141 1.00 90.88 92 GLN A O 1
ATOM 754 N N . LYS A 1 93 ? -13.572 1.485 7.171 1.00 91.75 93 LYS A N 1
ATOM 755 C CA . LYS A 1 93 ? -15.027 1.514 6.938 1.00 91.75 93 LYS A CA 1
ATOM 756 C C . LYS A 1 93 ? -15.471 0.416 5.975 1.00 91.75 93 LYS A C 1
ATOM 758 O O . LYS A 1 93 ? -16.503 -0.202 6.225 1.00 91.75 93 LYS A O 1
ATOM 763 N N . ALA A 1 94 ? -14.727 0.170 4.896 1.00 91.88 94 ALA A N 1
ATOM 764 C CA . ALA A 1 94 ? -15.052 -0.875 3.931 1.00 91.88 94 ALA A CA 1
ATOM 765 C C . ALA A 1 94 ? -14.976 -2.272 4.557 1.00 91.88 94 ALA A C 1
ATOM 767 O O . ALA A 1 94 ? -15.928 -3.033 4.413 1.00 91.88 94 ALA A O 1
ATOM 768 N N . LEU A 1 95 ? -13.922 -2.556 5.326 1.00 91.56 95 LEU A N 1
ATOM 769 C CA . LEU A 1 95 ? -13.755 -3.828 6.045 1.00 91.56 95 LEU A CA 1
ATOM 770 C C . LEU A 1 95 ? -14.833 -4.041 7.114 1.00 91.56 95 LEU A C 1
ATOM 772 O O . LEU A 1 95 ? -15.307 -5.152 7.330 1.00 91.56 95 LEU A O 1
ATOM 776 N N . THR A 1 96 ? -15.265 -2.965 7.777 1.00 91.06 96 THR A N 1
ATOM 777 C CA . THR A 1 96 ? -16.361 -3.043 8.756 1.00 91.06 96 THR A CA 1
ATOM 778 C C . THR A 1 96 ? -17.708 -3.281 8.070 1.00 91.06 96 THR A C 1
ATOM 780 O O . THR A 1 96 ? -18.558 -4.004 8.594 1.00 91.06 96 THR A O 1
ATOM 783 N N . ARG A 1 97 ? -17.919 -2.657 6.904 1.00 93.12 97 ARG A N 1
ATOM 784 C CA . ARG A 1 97 ? -19.149 -2.775 6.111 1.00 93.12 97 ARG A CA 1
ATOM 785 C C . ARG A 1 97 ? -19.286 -4.161 5.484 1.00 93.12 97 ARG A C 1
ATOM 787 O O . ARG A 1 97 ? -20.391 -4.695 5.468 1.00 93.12 97 ARG A O 1
ATOM 794 N N . ASP A 1 98 ? -18.197 -4.712 4.959 1.00 93.06 98 ASP A N 1
ATOM 795 C CA . ASP A 1 98 ? -18.178 -5.994 4.262 1.00 93.06 98 ASP A CA 1
ATOM 796 C C . ASP A 1 98 ? -17.228 -6.972 4.956 1.00 93.06 98 ASP A C 1
ATOM 798 O O . ASP 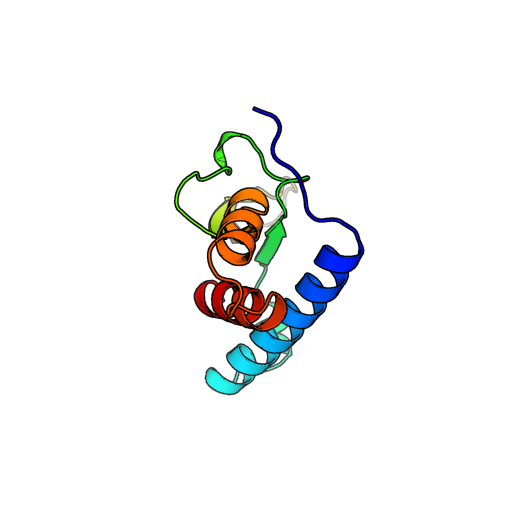A 1 98 ? -16.015 -6.931 4.776 1.00 93.06 98 ASP A O 1
ATOM 802 N N . ARG A 1 99 ? -17.800 -7.885 5.747 1.00 86.88 99 ARG A N 1
ATOM 803 C CA . ARG A 1 99 ? -17.024 -8.871 6.513 1.00 86.88 99 ARG A CA 1
ATOM 804 C C . ARG A 1 99 ? -16.398 -9.970 5.655 1.00 86.88 99 ARG A C 1
ATOM 806 O O . ARG A 1 99 ? -15.566 -10.710 6.171 1.00 86.88 99 ARG A O 1
ATOM 813 N N . ALA A 1 100 ? -16.819 -10.124 4.399 1.00 91.75 100 ALA A N 1
ATOM 814 C CA . ALA A 1 100 ? -16.187 -11.065 3.477 1.00 91.75 100 ALA A CA 1
ATOM 815 C C . ALA A 1 100 ? -14.912 -10.475 2.852 1.00 91.75 100 ALA A C 1
ATOM 817 O O . ALA A 1 100 ? -14.091 -11.218 2.313 1.00 91.75 100 ALA A O 1
ATOM 818 N N . LEU A 1 101 ? -14.737 -9.153 2.934 1.00 91.69 101 LEU A N 1
ATOM 819 C CA . LEU A 1 101 ? -13.575 -8.457 2.412 1.00 91.69 101 LEU A CA 1
ATOM 820 C C . LEU A 1 101 ? -12.379 -8.650 3.351 1.00 91.69 101 LEU A C 1
ATOM 822 O O . LEU A 1 101 ? -12.362 -8.168 4.483 1.00 91.69 101 LEU A O 1
ATOM 826 N N . GLY A 1 102 ? -11.364 -9.364 2.871 1.00 92.44 102 GLY A N 1
ATOM 827 C CA . GLY A 1 102 ? -10.094 -9.490 3.578 1.00 92.44 102 GLY A CA 1
ATOM 828 C C . GLY A 1 102 ? -9.269 -8.208 3.476 1.00 92.44 102 GLY A C 1
ATOM 829 O O . GLY A 1 102 ? -9.272 -7.539 2.443 1.00 92.44 102 GLY A O 1
ATOM 830 N N . TYR A 1 103 ? -8.512 -7.896 4.527 1.00 93.06 103 TYR A N 1
ATOM 831 C CA . TYR A 1 103 ? -7.681 -6.693 4.557 1.00 93.06 103 TYR A CA 1
ATOM 832 C C . TYR A 1 103 ? -6.518 -6.745 3.558 1.00 93.06 103 TYR A C 1
ATOM 834 O O . TYR A 1 103 ? -6.403 -5.874 2.699 1.00 93.06 103 TYR A O 1
ATOM 842 N N . LEU A 1 104 ? -5.723 -7.818 3.605 1.00 95.12 104 LEU A N 1
ATOM 843 C CA . LEU A 1 104 ? -4.626 -8.059 2.666 1.00 95.12 104 LEU A CA 1
ATOM 844 C C . LEU A 1 104 ? -5.076 -8.023 1.188 1.00 95.12 104 LEU A C 1
ATOM 846 O O . LEU A 1 104 ? -4.515 -7.233 0.431 1.00 95.12 104 LEU A O 1
ATOM 850 N N . PRO A 1 105 ? -6.092 -8.795 0.736 1.00 95.06 105 PRO A N 1
ATOM 851 C CA . PRO A 1 105 ? -6.490 -8.779 -0.673 1.00 95.06 105 PRO A CA 1
ATOM 852 C C . PRO A 1 105 ? -7.050 -7.427 -1.131 1.00 95.06 105 PRO A C 1
ATOM 854 O O . PRO A 1 105 ? -6.858 -7.070 -2.292 1.00 95.06 105 PRO A O 1
ATOM 857 N N . LEU A 1 106 ? -7.702 -6.664 -0.244 1.00 95.19 106 LEU A N 1
ATOM 858 C CA . LEU A 1 106 ? -8.127 -5.299 -0.553 1.00 95.19 106 LEU A CA 1
ATOM 859 C C . LEU A 1 106 ? -6.916 -4.394 -0.799 1.00 95.19 106 LEU A C 1
ATOM 861 O O . LEU A 1 106 ? -6.866 -3.717 -1.818 1.00 95.19 106 LEU A O 1
ATOM 865 N N . LEU A 1 107 ? -5.929 -4.405 0.097 1.00 95.25 107 LEU A N 1
ATOM 866 C CA . LEU A 1 107 ? -4.731 -3.581 -0.054 1.00 95.25 107 LEU A CA 1
ATOM 867 C C . LEU A 1 107 ? -3.930 -3.946 -1.308 1.00 95.25 107 LEU A C 1
ATOM 869 O O . LEU A 1 107 ? -3.503 -3.052 -2.031 1.00 95.25 107 LEU A O 1
ATOM 873 N N . VAL A 1 108 ? -3.779 -5.240 -1.611 1.00 95.75 108 VAL A N 1
ATOM 874 C CA . VAL A 1 108 ? -3.121 -5.698 -2.847 1.00 95.75 108 VAL A CA 1
ATOM 875 C C . VAL A 1 108 ? -3.860 -5.174 -4.081 1.00 95.75 108 VAL A C 1
ATOM 877 O O . VAL A 1 108 ? -3.227 -4.730 -5.038 1.00 95.75 108 VAL A O 1
ATOM 880 N N . TYR A 1 109 ? -5.196 -5.216 -4.068 1.00 95.12 109 TYR A N 1
ATOM 881 C CA . TYR A 1 109 ? -6.019 -4.683 -5.153 1.00 95.12 109 TYR A CA 1
ATOM 882 C C . TYR A 1 109 ? -5.819 -3.172 -5.330 1.00 95.12 109 TYR A C 1
ATOM 884 O O . TYR A 1 109 ? -5.579 -2.728 -6.452 1.00 95.12 109 TYR A O 1
ATOM 892 N N . GLU A 1 110 ? -5.863 -2.404 -4.237 1.00 93.94 110 GLU A N 1
ATOM 893 C CA . GLU A 1 110 ? -5.665 -0.952 -4.275 1.00 93.94 110 GLU A CA 1
ATOM 894 C C . GLU A 1 110 ? -4.260 -0.594 -4.769 1.00 93.94 110 GLU A C 1
ATOM 896 O O . GLU A 1 110 ? -4.125 0.186 -5.706 1.00 93.94 110 GLU A O 1
ATOM 901 N N . PHE A 1 111 ? -3.204 -1.210 -4.227 1.00 93.94 111 PHE A N 1
ATOM 902 C CA . PHE A 1 111 ? -1.837 -0.930 -4.673 1.00 93.94 111 PHE A CA 1
ATOM 903 C C . PHE A 1 111 ? -1.631 -1.253 -6.145 1.00 93.94 111 PHE A C 1
ATOM 905 O O . PHE A 1 111 ? -1.074 -0.442 -6.876 1.00 93.94 111 PHE A O 1
ATOM 912 N N . ARG A 1 112 ? -2.133 -2.396 -6.612 1.00 91.50 112 ARG A N 1
ATOM 913 C CA . ARG A 1 112 ? -2.037 -2.759 -8.027 1.00 91.50 112 ARG A CA 1
ATOM 914 C C . ARG A 1 112 ? -2.778 -1.782 -8.944 1.00 91.50 112 ARG A C 1
ATOM 916 O O . ARG A 1 112 ? -2.422 -1.673 -10.110 1.00 91.50 112 ARG A O 1
ATOM 923 N N . HIS A 1 113 ? -3.827 -1.120 -8.460 1.00 90.44 113 HIS A N 1
ATOM 924 C CA . HIS A 1 113 ? -4.542 -0.119 -9.249 1.00 90.44 113 HIS A CA 1
ATOM 925 C C . HIS A 1 113 ? -3.741 1.180 -9.413 1.00 90.44 113 HIS A C 1
ATOM 927 O O . HIS A 1 113 ? -3.888 1.864 -10.425 1.00 90.44 113 HIS A O 1
ATOM 933 N N . GLU A 1 114 ? -2.892 1.501 -8.435 1.00 89.56 114 GLU A N 1
ATOM 934 C CA . GLU A 1 114 ? -2.108 2.739 -8.391 1.00 89.56 114 GLU A CA 1
ATOM 935 C C . GLU A 1 114 ? -0.678 2.596 -8.959 1.00 89.56 114 GLU A C 1
ATOM 937 O O . GLU A 1 114 ? -0.042 3.616 -9.249 1.00 89.56 114 GLU A O 1
ATOM 942 N N . LEU A 1 115 ? -0.174 1.361 -9.113 1.00 87.69 115 LEU A N 1
ATOM 943 C CA . LEU A 1 115 ? 1.144 1.011 -9.681 1.00 87.69 115 LEU A CA 1
ATOM 944 C C . LEU A 1 115 ? 1.106 0.792 -11.203 1.00 87.69 115 LEU A C 1
ATOM 946 O O . LEU A 1 115 ? 1.987 1.369 -11.887 1.00 87.69 115 LEU A O 1
#

Mean predicted aligned error: 7.61 Å

Foldseek 3Di:
DDADWDDPVLVVLLVVLLVLLLVVLCVVVVPD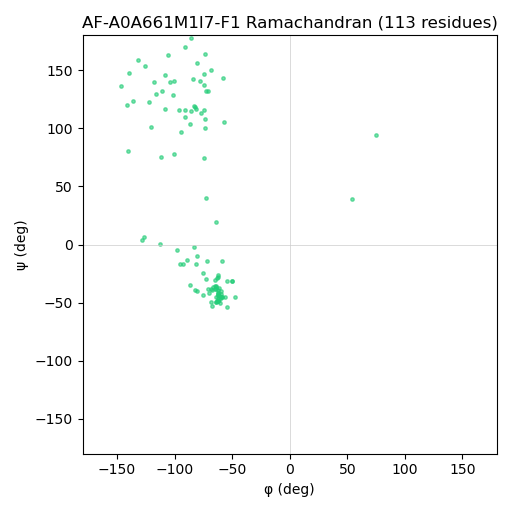PVRSVLQAEEEATPVRDDPVLADDPDQWDKDKDFDDPPDDDDPDDRDIYIYTYGNRRVLVVVCVVDVVDDSNVVSNVSSNVVD

Sequence (115 aa):
MAYLPFNDDDILTLNEALDIAEDATGDFYKFSLGQWKRHRYDVKTLSSLKTNEIAQQAFALLNKGTRVVSSFESKTKSRDFYFICLQDHQIQKALTRDRALGYLPLLVYEFRHEL

pLDDT: mean 82.22, std 15.56, range [40.97, 96.0]